Protein AF-A0A938WSG6-F1 (afdb_monomer_lite)

pLDDT: mean 73.63, std 8.55, range [36.25, 84.94]

Secondary structure (DSSP, 8-state):
------HHHHHHHHHHHHHHHHHHHHHHHHHHHHHHHHHHHHHHHHHHHHHHHHHH-TTSHHHHHHHHHHHHHHHHHHHHHHHHHHHHHTTT--

Structure (mmCIF, N/CA/C/O backbone):
data_AF-A0A938WSG6-F1
#
_entry.id   AF-A0A938WSG6-F1
#
loop_
_atom_site.group_PDB
_atom_site.id
_atom_site.type_symbol
_atom_site.label_atom_id
_atom_site.label_alt_id
_atom_site.label_comp_id
_atom_site.label_asym_id
_atom_site.label_entity_id
_atom_site.label_seq_id
_atom_site.pdbx_PDB_ins_code
_atom_site.Cartn_x
_atom_site.Cartn_y
_atom_site.Cartn_z
_atom_site.occupancy
_atom_site.B_iso_or_equiv
_atom_site.auth_seq_id
_atom_site.auth_comp_id
_atom_site.auth_asym_id
_atom_site.auth_atom_id
_atom_site.pdbx_PDB_model_num
ATOM 1 N N . MET A 1 1 ? -18.277 -4.551 49.630 1.00 39.88 1 MET A N 1
ATOM 2 C CA . MET A 1 1 ? -18.383 -3.140 49.198 1.00 39.88 1 MET A CA 1
ATOM 3 C C . MET A 1 1 ? -19.417 -3.072 48.076 1.00 39.88 1 MET A C 1
ATOM 5 O O . MET A 1 1 ? -19.144 -3.531 46.976 1.00 39.88 1 MET A O 1
ATOM 9 N N . LYS A 1 2 ? -20.657 -2.673 48.388 1.00 36.25 2 LYS A N 1
ATOM 10 C CA . LYS A 1 2 ? -21.779 -2.658 47.434 1.00 36.25 2 LYS A CA 1
ATOM 11 C C . LYS A 1 2 ? -21.657 -1.365 46.627 1.00 36.25 2 LYS A C 1
ATOM 13 O O . LYS A 1 2 ? -21.728 -0.290 47.213 1.00 36.25 2 LYS A O 1
ATOM 18 N N . VAL A 1 3 ? -21.414 -1.462 45.322 1.00 53.81 3 VAL A N 1
ATOM 19 C CA . VAL A 1 3 ? -21.395 -0.302 44.423 1.00 53.81 3 VAL A CA 1
ATOM 20 C C . VAL A 1 3 ? -22.834 0.201 44.307 1.00 53.81 3 VAL A C 1
ATOM 22 O O . VAL A 1 3 ? -23.588 -0.222 43.436 1.00 53.81 3 VAL A O 1
ATOM 25 N N . VAL A 1 4 ? -23.247 1.053 45.245 1.00 52.25 4 VAL A N 1
ATOM 26 C CA . VAL A 1 4 ? -24.487 1.827 45.146 1.00 52.25 4 VAL A CA 1
ATOM 27 C C . VAL A 1 4 ? -24.185 2.993 44.210 1.00 52.25 4 VAL A C 1
ATOM 29 O O . VAL A 1 4 ? -23.984 4.120 44.642 1.00 52.25 4 VAL A O 1
ATOM 32 N N . THR A 1 5 ? -24.074 2.700 42.914 1.00 61.09 5 THR A N 1
ATOM 33 C CA . THR A 1 5 ? -24.155 3.752 41.897 1.00 61.09 5 THR A CA 1
ATOM 34 C C . THR A 1 5 ? -25.622 4.137 41.806 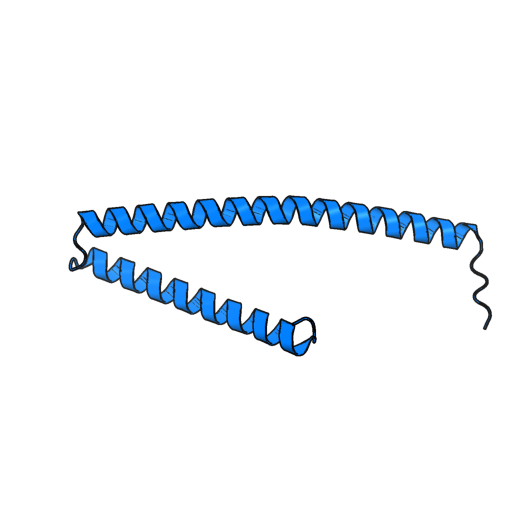1.00 61.09 5 THR A C 1
ATOM 36 O O . THR A 1 5 ? -26.501 3.293 41.607 1.00 61.09 5 THR A O 1
ATOM 39 N N . THR A 1 6 ? -25.922 5.406 42.053 1.00 72.25 6 THR A N 1
ATOM 40 C CA . THR A 1 6 ? -27.288 5.917 41.903 1.00 72.25 6 THR A CA 1
ATOM 41 C C . THR A 1 6 ? -27.739 5.691 40.456 1.00 72.25 6 THR A C 1
ATOM 43 O O . THR A 1 6 ? -26.933 5.800 39.532 1.00 72.25 6 THR A O 1
ATOM 46 N N . LYS A 1 7 ? -29.021 5.362 40.218 1.00 68.19 7 LYS A N 1
ATOM 47 C CA . LYS A 1 7 ? -29.550 5.097 38.857 1.00 68.19 7 LYS A CA 1
ATOM 48 C C . LYS A 1 7 ? -29.145 6.182 37.842 1.00 68.19 7 LYS A C 1
ATOM 50 O O . LYS A 1 7 ? -28.834 5.862 36.701 1.00 68.19 7 LYS A O 1
ATOM 55 N N . ALA A 1 8 ? -29.075 7.437 38.290 1.00 69.81 8 ALA A N 1
ATOM 56 C CA . ALA A 1 8 ? -28.641 8.584 37.495 1.00 69.81 8 ALA A CA 1
ATOM 57 C C . ALA A 1 8 ? -27.178 8.492 37.010 1.00 69.81 8 ALA A C 1
ATOM 59 O O . ALA A 1 8 ? -26.862 8.902 35.895 1.00 69.81 8 ALA A O 1
ATOM 60 N N . GLU A 1 9 ? -26.279 7.938 37.821 1.00 66.06 9 GLU A N 1
ATOM 61 C CA . GLU A 1 9 ? -24.849 7.796 37.522 1.00 66.06 9 GLU A CA 1
ATOM 62 C C . GLU A 1 9 ? -24.590 6.664 36.512 1.00 66.06 9 GLU A C 1
ATOM 64 O O . GLU A 1 9 ? -23.759 6.786 35.601 1.00 66.06 9 GLU A O 1
ATOM 69 N N . LEU A 1 10 ? -25.391 5.597 36.609 1.00 74.31 10 LEU A N 1
ATOM 70 C CA . LEU A 1 10 ? -25.406 4.498 35.647 1.00 74.31 10 LEU A CA 1
ATOM 71 C C . LEU A 1 10 ? -25.909 4.970 34.272 1.00 74.31 10 LEU A C 1
ATOM 73 O O . LEU A 1 10 ? -25.308 4.662 33.243 1.00 74.31 10 LEU A O 1
ATOM 77 N N . GLU A 1 11 ? -26.972 5.777 34.254 1.00 74.69 11 GLU A N 1
ATOM 78 C CA . GLU A 1 11 ? -27.563 6.324 33.028 1.00 74.69 11 GLU A CA 1
ATOM 79 C C . GLU A 1 11 ? -26.612 7.299 32.312 1.00 74.69 11 GLU A C 1
ATOM 81 O O . GLU A 1 11 ? -26.478 7.276 31.084 1.00 74.69 11 GLU A O 1
ATOM 86 N N . LYS A 1 12 ? -25.880 8.117 33.082 1.00 76.56 12 LYS A N 1
ATOM 87 C CA . LYS A 1 12 ? -24.853 9.030 32.558 1.00 76.56 12 LYS A CA 1
ATOM 88 C C . LYS A 1 12 ? -23.700 8.258 31.909 1.00 76.56 12 LYS A C 1
ATOM 90 O O . LYS A 1 12 ? -23.283 8.598 30.801 1.00 76.56 12 LYS A O 1
ATOM 95 N N . SER A 1 13 ? -23.244 7.181 32.553 1.00 68.31 13 SER A N 1
ATOM 96 C CA . SER A 1 13 ? -22.177 6.307 32.045 1.00 68.31 13 SER A CA 1
ATOM 97 C C . SER A 1 13 ? -22.595 5.533 30.789 1.00 68.31 13 SER A C 1
ATOM 99 O O . SER A 1 13 ? -21.797 5.387 29.859 1.00 68.31 13 SER A O 1
ATOM 101 N N . LEU A 1 14 ? -23.852 5.079 30.720 1.00 73.75 14 LEU A N 1
ATOM 102 C CA . LEU A 1 14 ? -24.415 4.426 29.534 1.00 73.75 14 LEU A CA 1
ATOM 103 C C . LEU A 1 14 ? -24.476 5.384 28.341 1.00 73.75 14 LEU A C 1
ATOM 105 O O . LEU A 1 14 ? -23.924 5.055 27.293 1.00 73.75 14 LEU A O 1
ATOM 109 N N . LYS A 1 15 ? -25.013 6.600 28.516 1.00 73.62 15 LYS A N 1
ATOM 110 C CA . LYS A 1 15 ? -25.038 7.633 27.458 1.00 73.62 15 LYS A CA 1
ATOM 111 C C . LYS A 1 15 ? -23.633 8.007 26.972 1.00 73.62 15 LYS A C 1
ATOM 113 O O . LYS A 1 15 ? -23.427 8.265 25.786 1.00 73.62 15 LYS A O 1
ATOM 118 N N . GLN A 1 16 ? -22.646 8.025 27.869 1.00 70.88 16 GLN A N 1
ATOM 119 C CA . GLN A 1 16 ? -21.252 8.310 27.519 1.00 70.88 16 GLN A CA 1
ATOM 120 C C . GLN A 1 16 ? -20.606 7.154 26.733 1.00 70.88 16 GLN A C 1
ATOM 122 O O . GLN A 1 16 ? -19.896 7.398 25.751 1.00 70.88 16 GLN A O 1
ATOM 127 N N . LYS A 1 17 ? -20.902 5.898 27.097 1.00 67.75 17 LYS A N 1
ATOM 128 C CA . LYS A 1 17 ? -20.515 4.710 26.318 1.00 67.75 17 LYS A CA 1
ATOM 129 C C . LYS A 1 17 ? -21.172 4.684 24.941 1.00 67.75 17 LYS A C 1
ATOM 131 O O . LYS A 1 17 ? -20.488 4.400 23.965 1.00 67.75 17 LYS A O 1
ATOM 136 N N . GLU A 1 18 ? -22.452 5.014 24.847 1.00 66.62 18 GLU A N 1
ATOM 137 C CA . GLU A 1 18 ? -23.196 5.041 23.585 1.00 66.62 18 GLU A CA 1
ATOM 138 C C . GLU A 1 18 ? -22.602 6.065 22.612 1.00 66.62 18 GLU A C 1
ATOM 140 O O . GLU A 1 18 ? -22.257 5.726 21.479 1.00 66.62 18 GLU A O 1
ATOM 145 N N . LYS A 1 19 ? -22.339 7.291 23.090 1.00 67.75 19 LYS A N 1
ATOM 146 C CA . LYS A 1 19 ? -21.620 8.312 22.313 1.00 67.75 19 LYS A CA 1
ATOM 147 C C . LYS A 1 19 ? -20.231 7.834 21.887 1.00 67.75 19 LYS A C 1
ATOM 149 O O . LYS A 1 19 ? -19.840 8.050 20.745 1.00 67.75 19 LYS A O 1
ATOM 154 N N . SER A 1 20 ? -19.497 7.149 22.767 1.00 66.38 20 SER A N 1
ATOM 155 C CA . SER A 1 20 ? -18.185 6.572 22.439 1.00 66.38 20 SER A CA 1
ATOM 156 C C . SER A 1 20 ? -18.269 5.517 21.329 1.00 66.38 20 SER A C 1
ATOM 158 O O . SER A 1 20 ? -17.438 5.516 20.421 1.00 66.38 20 SER A O 1
ATOM 160 N N . ILE A 1 21 ? -19.277 4.641 21.370 1.00 67.88 21 ILE A N 1
ATOM 161 C CA . ILE A 1 21 ? -19.500 3.594 20.363 1.00 67.88 21 ILE A CA 1
ATOM 162 C C . ILE A 1 21 ? -19.858 4.220 19.013 1.00 67.88 21 ILE A C 1
ATOM 164 O O . ILE A 1 21 ? -19.273 3.839 18.001 1.00 67.88 21 ILE A O 1
ATOM 168 N N . ILE A 1 22 ? -20.742 5.220 18.999 1.00 67.31 22 ILE A N 1
ATOM 169 C CA . ILE A 1 22 ? -21.133 5.931 17.775 1.00 67.31 22 ILE A CA 1
ATOM 170 C C . ILE A 1 22 ? -19.924 6.644 17.160 1.00 67.31 22 ILE A C 1
ATOM 172 O O . ILE A 1 22 ? -19.678 6.501 15.964 1.00 67.31 22 ILE A O 1
ATOM 176 N N . VAL A 1 23 ? -19.119 7.344 17.968 1.00 66.69 23 VAL A N 1
ATOM 177 C CA . VAL A 1 23 ? -17.903 8.028 17.492 1.00 66.69 23 VAL A CA 1
ATOM 178 C C . VAL A 1 23 ? -16.884 7.028 16.945 1.00 66.69 23 VAL A C 1
ATOM 180 O O . VAL A 1 23 ? -16.336 7.257 15.869 1.00 66.69 23 VAL A O 1
ATOM 183 N N . LYS A 1 24 ? -16.663 5.892 17.622 1.00 68.94 24 LYS A N 1
ATOM 184 C CA . LYS A 1 24 ? -15.787 4.816 17.122 1.00 68.94 24 LYS A CA 1
ATOM 185 C C . LYS A 1 24 ? -16.308 4.207 15.819 1.00 68.94 24 LYS A C 1
ATOM 187 O O . LYS A 1 24 ? -15.510 3.950 14.921 1.00 68.94 24 LYS A O 1
ATOM 192 N N . GLY A 1 25 ? -17.621 4.014 15.697 1.00 70.44 25 GLY A N 1
ATOM 193 C CA . GLY A 1 25 ? -18.268 3.534 14.475 1.00 70.44 25 GLY A CA 1
ATOM 194 C C . GLY A 1 25 ? -18.089 4.506 13.308 1.00 70.44 25 GLY A C 1
ATOM 195 O O . GLY A 1 25 ? -17.668 4.100 12.226 1.00 70.44 25 GLY A O 1
ATOM 196 N N . TYR A 1 26 ? -18.308 5.802 13.543 1.00 72.38 26 TYR A N 1
ATOM 197 C CA . TYR A 1 26 ? -18.098 6.849 12.540 1.00 72.38 26 TYR A CA 1
ATOM 198 C C . TYR A 1 26 ? -16.626 6.951 12.120 1.00 72.38 26 TYR A C 1
ATOM 200 O O . TYR A 1 26 ? -16.323 7.019 10.926 1.00 72.38 26 TYR A O 1
ATOM 208 N N . LEU A 1 27 ? -15.701 6.877 13.087 1.00 70.50 27 LEU A N 1
ATOM 209 C CA . LEU A 1 27 ? -14.267 6.824 12.808 1.00 70.50 27 LEU A CA 1
ATOM 210 C C . LEU A 1 27 ? -13.915 5.616 11.941 1.00 70.50 27 LEU A C 1
ATOM 212 O O . LEU A 1 27 ? -13.184 5.770 10.971 1.00 70.50 27 LEU A O 1
ATOM 216 N N . ALA A 1 28 ? -14.450 4.431 12.242 1.00 72.56 28 ALA A N 1
ATOM 217 C CA . ALA A 1 28 ? -14.178 3.223 11.467 1.00 72.56 28 ALA A CA 1
ATOM 218 C C . ALA A 1 28 ? -14.655 3.348 10.009 1.00 72.56 28 ALA A C 1
ATOM 220 O O . ALA A 1 28 ? -13.943 2.932 9.093 1.00 72.56 28 ALA A O 1
ATOM 221 N N . VAL A 1 29 ? -15.817 3.969 9.774 1.00 79.50 29 VAL A N 1
ATOM 222 C CA . VAL A 1 29 ? -16.341 4.224 8.420 1.00 79.50 29 VAL A CA 1
ATOM 223 C C . VAL A 1 29 ? -15.444 5.200 7.654 1.00 79.50 29 VAL A C 1
ATOM 225 O O . VAL A 1 29 ? -15.078 4.928 6.507 1.00 79.50 29 VAL A O 1
ATOM 228 N N . ILE A 1 30 ? -15.041 6.304 8.288 1.00 76.62 30 ILE A N 1
ATOM 229 C CA . ILE A 1 30 ? -14.140 7.296 7.683 1.00 76.62 30 ILE A CA 1
ATOM 230 C C . ILE A 1 30 ? -12.775 6.665 7.389 1.00 76.62 30 ILE A C 1
A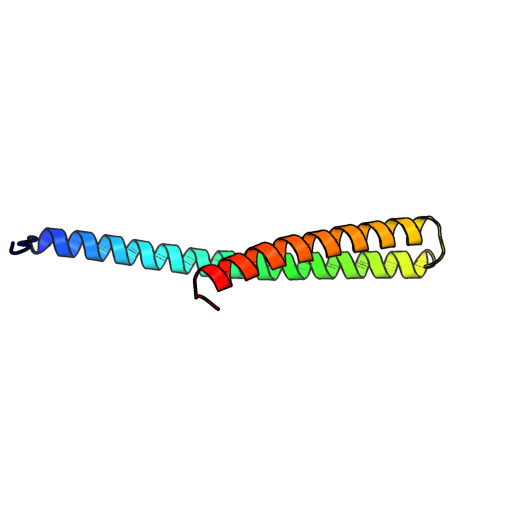TOM 232 O O . ILE A 1 30 ? -12.263 6.786 6.277 1.00 76.62 30 ILE A O 1
ATOM 236 N N . MET A 1 31 ? -12.216 5.929 8.348 1.00 71.75 31 MET A N 1
ATOM 237 C CA . MET A 1 31 ? -10.913 5.278 8.226 1.00 71.75 31 MET A CA 1
ATOM 238 C C . MET A 1 31 ? -10.926 4.228 7.109 1.00 71.75 31 MET A C 1
ATOM 240 O O . MET A 1 31 ? -10.011 4.196 6.290 1.00 71.75 31 MET A O 1
ATOM 244 N N . LYS A 1 32 ? -12.010 3.450 6.974 1.00 75.81 32 LYS A N 1
ATOM 245 C CA . LYS A 1 32 ? -12.201 2.512 5.856 1.00 75.81 32 LYS A CA 1
ATOM 246 C C . LYS A 1 32 ? -12.247 3.226 4.502 1.00 75.81 32 LYS A C 1
ATOM 248 O O . LYS A 1 32 ? -11.648 2.738 3.542 1.00 75.81 32 LYS A O 1
ATOM 253 N N . LYS A 1 33 ? -12.926 4.376 4.411 1.00 79.44 33 LYS A N 1
ATOM 254 C CA . LYS A 1 33 ? -12.984 5.179 3.178 1.00 79.44 33 LYS A CA 1
ATOM 255 C C . LYS A 1 33 ? -11.604 5.727 2.809 1.00 79.44 33 LYS A C 1
ATOM 257 O O . LYS A 1 33 ? -11.191 5.577 1.664 1.00 79.44 33 LYS A O 1
ATOM 262 N N . ILE A 1 34 ? -10.878 6.286 3.777 1.00 75.62 34 ILE A N 1
ATOM 263 C CA . ILE A 1 34 ? -9.524 6.824 3.577 1.00 75.62 34 ILE A CA 1
ATOM 264 C C . ILE A 1 34 ? -8.559 5.720 3.137 1.00 75.62 34 ILE A C 1
ATOM 266 O O . ILE A 1 34 ? -7.839 5.908 2.161 1.00 75.62 34 ILE A O 1
ATOM 270 N N . ILE A 1 35 ? -8.588 4.553 3.789 1.00 78.12 35 ILE A N 1
ATOM 271 C CA . ILE A 1 35 ? -7.747 3.405 3.419 1.00 78.12 35 ILE A CA 1
ATOM 272 C C . ILE A 1 35 ? -8.051 2.957 1.986 1.00 78.12 35 ILE A C 1
ATOM 274 O O . ILE A 1 35 ? -7.130 2.804 1.188 1.00 78.12 35 ILE A O 1
ATOM 278 N N . LYS A 1 36 ? -9.333 2.801 1.623 1.00 75.06 36 LYS A N 1
ATOM 279 C CA . LYS A 1 36 ? -9.719 2.388 0.265 1.00 75.06 36 LYS A CA 1
ATOM 280 C C . LYS A 1 36 ? -9.226 3.385 -0.790 1.00 75.06 36 LYS A C 1
ATOM 282 O O . LYS A 1 36 ? -8.654 2.968 -1.792 1.00 75.06 36 LYS A O 1
ATOM 287 N N . THR A 1 37 ? -9.407 4.683 -0.555 1.00 78.12 37 THR A N 1
ATOM 288 C CA . THR A 1 37 ? -8.934 5.733 -1.468 1.00 78.12 37 THR A CA 1
ATOM 289 C C . THR A 1 37 ? -7.408 5.760 -1.559 1.00 78.12 37 THR A C 1
ATOM 291 O O . THR A 1 37 ? -6.867 5.843 -2.657 1.00 78.12 37 THR A O 1
ATOM 294 N N . SER A 1 38 ? -6.709 5.631 -0.429 1.00 74.25 38 SER A N 1
ATOM 295 C CA . SER A 1 38 ? -5.243 5.592 -0.380 1.00 74.25 38 SER A CA 1
ATOM 296 C C . SER A 1 38 ? -4.672 4.403 -1.158 1.00 74.25 38 SER A C 1
ATOM 298 O O . SER A 1 38 ? -3.725 4.584 -1.920 1.00 74.25 38 SER A O 1
ATOM 300 N N . ILE A 1 39 ? -5.286 3.217 -1.050 1.00 76.12 39 ILE A N 1
ATOM 301 C CA . ILE A 1 39 ? -4.890 2.036 -1.832 1.00 76.12 39 ILE A CA 1
ATOM 302 C C . ILE A 1 39 ? -5.077 2.293 -3.329 1.00 76.12 39 ILE A C 1
ATOM 304 O O . ILE A 1 39 ? -4.162 2.025 -4.101 1.00 76.12 39 ILE A O 1
ATOM 308 N N . ILE A 1 40 ? -6.222 2.846 -3.745 1.00 79.06 40 ILE A N 1
ATOM 309 C CA . ILE A 1 40 ? -6.496 3.132 -5.163 1.00 79.06 40 ILE A CA 1
ATOM 310 C C . ILE A 1 40 ? -5.467 4.116 -5.733 1.00 79.06 40 ILE A C 1
ATOM 312 O O . ILE A 1 40 ? -4.916 3.866 -6.802 1.00 79.06 40 ILE A O 1
ATOM 316 N N . ILE A 1 41 ? -5.173 5.201 -5.010 1.00 78.00 41 ILE A N 1
ATOM 317 C CA . ILE A 1 41 ? -4.175 6.197 -5.429 1.00 78.00 41 ILE A CA 1
ATOM 318 C C . ILE A 1 41 ? -2.786 5.559 -5.523 1.00 78.00 41 ILE A C 1
ATOM 320 O O . ILE A 1 41 ? -2.089 5.762 -6.514 1.00 78.00 41 ILE A O 1
ATOM 324 N N . SER A 1 42 ? -2.400 4.761 -4.525 1.00 78.69 42 SER A N 1
ATOM 325 C CA . SER A 1 42 ? -1.105 4.076 -4.501 1.00 78.69 42 SER A CA 1
ATOM 326 C C . SER A 1 42 ? -0.944 3.120 -5.689 1.00 78.69 42 SER A C 1
ATOM 328 O O . SER A 1 42 ? 0.054 3.180 -6.406 1.00 78.69 42 SER A O 1
ATOM 330 N N . VAL A 1 43 ? -1.962 2.299 -5.968 1.00 75.50 43 VAL A N 1
ATOM 331 C CA . VAL A 1 43 ? -1.963 1.375 -7.114 1.00 75.50 43 VAL A CA 1
ATOM 332 C C . VAL A 1 43 ? -1.894 2.138 -8.435 1.00 75.50 43 VAL A C 1
ATOM 334 O O . VAL A 1 43 ? -1.083 1.791 -9.290 1.00 75.50 43 VAL A O 1
ATOM 337 N N . ALA A 1 44 ? -2.685 3.203 -8.599 1.00 80.25 44 ALA A N 1
ATOM 338 C CA . ALA A 1 44 ? -2.647 4.027 -9.804 1.00 80.25 44 ALA A CA 1
ATOM 339 C C . ALA A 1 44 ? -1.251 4.629 -10.037 1.00 80.25 44 ALA A C 1
ATOM 341 O O . ALA A 1 44 ? -0.741 4.593 -11.155 1.00 80.25 44 ALA A O 1
ATOM 342 N N . PHE A 1 45 ? -0.600 5.112 -8.977 1.00 81.38 45 PHE A N 1
ATOM 343 C CA . PHE A 1 45 ? 0.744 5.682 -9.056 1.00 81.38 45 PHE A CA 1
ATOM 344 C C . PHE A 1 45 ? 1.790 4.643 -9.485 1.00 81.38 45 PHE A C 1
ATOM 346 O O . PHE A 1 45 ? 2.608 4.907 -10.365 1.00 81.38 45 PHE A O 1
ATOM 353 N N . VAL A 1 46 ? 1.723 3.431 -8.924 1.00 82.00 46 VAL A N 1
ATOM 354 C CA . VAL A 1 46 ? 2.607 2.317 -9.299 1.00 82.00 46 VAL A CA 1
ATOM 355 C C . VAL A 1 46 ? 2.422 1.928 -10.768 1.00 82.00 46 VAL A C 1
ATOM 357 O O . VAL A 1 46 ? 3.412 1.733 -11.473 1.00 82.00 46 VAL A O 1
ATOM 360 N N . VAL A 1 47 ? 1.179 1.868 -11.256 1.00 82.31 47 VAL A N 1
ATOM 361 C CA . VAL A 1 47 ? 0.878 1.559 -12.666 1.00 82.31 47 VAL A CA 1
ATOM 362 C C . VAL A 1 47 ? 1.449 2.624 -13.605 1.00 82.31 47 VAL A C 1
ATOM 364 O O . VAL A 1 47 ? 2.060 2.277 -14.618 1.00 82.31 47 VAL A O 1
ATOM 367 N N . VAL A 1 48 ? 1.316 3.909 -13.264 1.00 83.69 48 VAL A N 1
ATOM 368 C CA . VAL A 1 48 ? 1.890 5.011 -14.059 1.00 83.69 48 VAL A CA 1
ATOM 369 C C . VAL A 1 48 ? 3.413 4.903 -14.124 1.00 83.69 48 VAL A C 1
ATOM 371 O O . VAL A 1 48 ? 3.986 5.003 -15.208 1.00 83.69 48 VAL A O 1
ATOM 374 N N . ILE A 1 49 ? 4.069 4.630 -12.993 1.00 79.81 49 ILE A N 1
ATOM 375 C CA . ILE A 1 49 ? 5.526 4.458 -12.939 1.00 79.81 49 ILE A CA 1
ATOM 376 C C . ILE A 1 49 ? 5.974 3.261 -13.785 1.00 79.81 49 ILE A C 1
ATOM 378 O O . ILE A 1 49 ? 6.903 3.391 -14.578 1.00 79.81 49 ILE A O 1
ATOM 382 N N . LEU A 1 50 ? 5.307 2.110 -13.660 1.00 78.38 50 LEU A N 1
ATOM 383 C CA . LEU A 1 50 ? 5.601 0.919 -14.466 1.00 78.38 50 LEU A CA 1
ATOM 384 C C . LEU A 1 50 ? 5.451 1.194 -15.963 1.00 78.38 50 LEU A C 1
ATOM 386 O O . LEU A 1 50 ? 6.305 0.792 -16.749 1.00 78.38 50 LEU A O 1
ATOM 390 N N . THR A 1 51 ? 4.404 1.925 -16.340 1.00 80.12 51 THR A N 1
ATOM 391 C CA . THR A 1 51 ? 4.157 2.325 -17.729 1.00 80.12 51 THR A CA 1
ATOM 392 C C . THR A 1 51 ? 5.271 3.245 -18.235 1.00 80.12 51 THR A C 1
ATOM 394 O O . THR A 1 51 ? 5.812 3.019 -19.314 1.00 80.12 51 THR A O 1
ATOM 39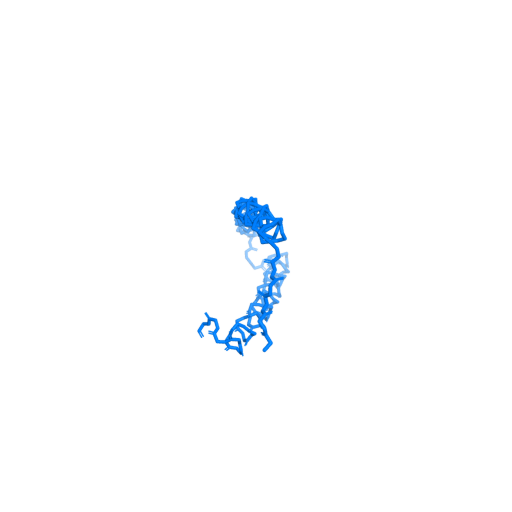7 N N . ALA A 1 52 ? 5.689 4.232 -17.439 1.00 76.88 52 ALA A N 1
ATOM 398 C CA . ALA A 1 52 ? 6.796 5.121 -17.789 1.00 76.88 52 ALA A CA 1
ATOM 399 C C . ALA A 1 52 ? 8.131 4.367 -17.942 1.00 76.88 52 ALA A C 1
ATOM 401 O O . ALA A 1 52 ? 8.852 4.595 -18.91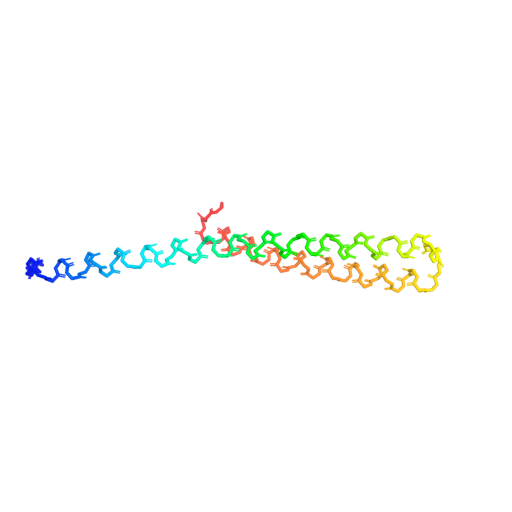2 1.00 76.88 52 ALA A O 1
ATOM 402 N N . ILE A 1 53 ? 8.438 3.427 -17.038 1.00 76.31 53 ILE A N 1
ATOM 403 C CA . ILE A 1 53 ? 9.640 2.578 -17.133 1.00 76.31 53 ILE A CA 1
ATOM 404 C C . ILE A 1 53 ? 9.589 1.700 -18.390 1.00 76.31 53 ILE A C 1
ATOM 406 O O . ILE A 1 53 ? 10.617 1.517 -19.043 1.00 76.31 53 ILE A O 1
ATOM 410 N N . PHE A 1 54 ? 8.416 1.164 -18.741 1.00 75.62 54 PHE A N 1
ATOM 411 C CA . PHE A 1 54 ? 8.242 0.355 -19.947 1.00 75.62 54 PHE A CA 1
ATOM 412 C C . PHE A 1 54 ? 8.604 1.148 -21.210 1.00 75.62 54 PHE A C 1
ATOM 414 O O . PHE A 1 54 ? 9.373 0.656 -22.033 1.00 75.62 54 PHE A O 1
ATOM 421 N N . PHE A 1 55 ? 8.139 2.398 -21.321 1.00 76.50 55 PHE A N 1
ATOM 422 C CA . PHE A 1 55 ? 8.478 3.274 -22.449 1.00 76.50 55 PHE A CA 1
ATOM 423 C C . PHE A 1 55 ? 9.932 3.774 -22.429 1.00 76.50 55 PHE A C 1
ATOM 425 O O . PHE A 1 55 ? 10.540 3.905 -23.487 1.00 76.50 55 PHE A O 1
ATOM 432 N N . MET A 1 56 ? 10.510 4.035 -21.251 1.00 75.06 56 MET A N 1
ATOM 433 C CA . MET A 1 56 ? 11.907 4.485 -21.113 1.00 75.06 56 MET A CA 1
ATOM 434 C C . MET A 1 56 ? 12.940 3.359 -21.278 1.00 75.06 56 MET A C 1
ATOM 436 O O . MET A 1 56 ? 14.138 3.624 -21.378 1.00 75.06 56 MET A O 1
ATOM 440 N N . GLY A 1 57 ? 12.495 2.104 -21.307 1.00 68.88 57 GLY A N 1
ATOM 441 C CA . GLY A 1 57 ? 13.362 0.938 -21.359 1.00 68.88 57 GLY A CA 1
ATOM 442 C C . GLY A 1 57 ? 13.870 0.547 -19.972 1.00 68.88 57 GLY A C 1
ATOM 443 O O . GLY A 1 57 ? 14.528 1.318 -19.268 1.00 68.88 57 GLY A O 1
ATOM 444 N N . TRP A 1 58 ? 13.607 -0.709 -19.607 1.00 68.62 58 TRP A N 1
ATOM 445 C CA . TRP A 1 58 ? 13.937 -1.298 -18.305 1.00 68.62 58 TRP A CA 1
ATOM 446 C C . TRP A 1 58 ? 15.434 -1.237 -17.954 1.00 68.62 58 TRP A C 1
ATOM 448 O O . TRP A 1 58 ? 15.794 -1.125 -16.783 1.00 68.62 58 TRP A O 1
ATOM 458 N N . SER A 1 59 ? 16.301 -1.275 -18.971 1.00 70.12 59 SER A N 1
ATOM 459 C CA . SER A 1 59 ? 17.764 -1.247 -18.828 1.00 70.12 59 SER A CA 1
ATOM 460 C C . SER A 1 59 ? 18.377 0.155 -18.897 1.00 70.12 59 SER A C 1
ATOM 462 O O . SER A 1 59 ? 19.599 0.286 -18.857 1.00 70.12 59 SER A O 1
ATOM 464 N N . SER A 1 60 ? 17.568 1.211 -19.018 1.00 77.31 60 SER A N 1
ATOM 465 C CA . SER A 1 60 ? 18.078 2.583 -18.965 1.00 77.31 60 SER A CA 1
ATOM 466 C C . SER A 1 60 ? 18.564 2.933 -17.551 1.00 77.31 60 SER A C 1
ATOM 468 O O . SER A 1 60 ? 18.062 2.407 -16.554 1.00 77.31 60 SER A O 1
ATOM 470 N N . ALA A 1 61 ? 19.516 3.866 -17.437 1.00 77.81 61 ALA A N 1
ATOM 471 C CA . ALA A 1 61 ? 19.991 4.361 -16.138 1.00 77.81 61 ALA A CA 1
ATOM 472 C C . ALA A 1 61 ? 18.840 4.899 -15.258 1.00 77.81 61 ALA A C 1
ATOM 474 O O . ALA A 1 61 ? 18.825 4.720 -14.037 1.00 77.81 61 ALA A O 1
ATOM 475 N N . ILE A 1 62 ? 17.832 5.503 -15.895 1.00 75.94 62 ILE A N 1
ATOM 476 C CA . ILE A 1 62 ? 16.615 6.004 -15.246 1.00 75.94 62 ILE A CA 1
ATOM 477 C C . ILE A 1 62 ? 15.753 4.832 -14.748 1.00 75.94 62 ILE A C 1
ATOM 479 O O . ILE A 1 62 ? 15.346 4.826 -13.586 1.00 75.94 62 ILE A O 1
ATOM 483 N N . GLY A 1 63 ? 15.543 3.799 -15.571 1.00 75.31 63 GLY A N 1
ATOM 484 C CA . GLY A 1 63 ? 14.816 2.584 -15.184 1.00 75.31 63 GLY A CA 1
ATOM 485 C C . GLY A 1 63 ? 15.449 1.862 -13.989 1.00 75.31 63 GLY A C 1
ATOM 486 O O . GLY A 1 63 ? 14.741 1.463 -13.060 1.00 75.31 63 GLY A O 1
ATOM 487 N N . PHE A 1 64 ? 16.783 1.777 -13.947 1.00 77.56 64 PHE A N 1
ATOM 488 C CA . PHE A 1 64 ? 17.513 1.196 -12.816 1.00 77.56 64 PHE A CA 1
ATOM 489 C C . PHE A 1 64 ? 17.306 1.990 -11.517 1.00 77.56 64 PHE A C 1
ATOM 491 O O . PHE A 1 64 ? 17.042 1.408 -10.463 1.00 77.56 64 PHE A O 1
ATOM 498 N N . THR A 1 65 ? 17.359 3.321 -11.601 1.00 80.62 65 THR A N 1
ATOM 499 C CA . THR A 1 65 ? 17.161 4.218 -10.450 1.00 80.62 65 THR A CA 1
ATOM 500 C C . THR A 1 65 ? 15.755 4.076 -9.868 1.00 80.62 65 THR A C 1
ATOM 502 O O . THR A 1 65 ? 15.590 3.925 -8.655 1.00 80.62 65 THR A O 1
ATOM 505 N N . ILE A 1 66 ? 14.732 4.044 -10.728 1.00 78.62 66 ILE A N 1
ATOM 506 C CA . ILE A 1 66 ? 13.343 3.880 -10.285 1.00 78.62 66 ILE A CA 1
ATOM 507 C C . ILE A 1 66 ? 13.128 2.483 -9.687 1.00 78.62 66 ILE A C 1
ATOM 509 O O . ILE A 1 66 ? 12.510 2.356 -8.630 1.00 78.62 66 ILE A O 1
ATOM 513 N N . ARG A 1 67 ? 13.687 1.430 -10.297 1.00 76.38 67 ARG A N 1
ATOM 514 C CA . ARG A 1 67 ? 13.630 0.064 -9.751 1.00 76.38 67 ARG A CA 1
ATOM 515 C C . ARG A 1 67 ? 14.217 -0.006 -8.344 1.00 76.38 67 ARG A C 1
ATOM 517 O O . ARG A 1 67 ? 13.623 -0.647 -7.473 1.00 76.38 67 ARG A O 1
ATOM 524 N N . PHE A 1 68 ? 15.366 0.630 -8.131 1.00 80.44 68 PHE A N 1
ATOM 525 C CA . PHE A 1 68 ? 16.029 0.663 -6.832 1.00 80.44 68 PHE A CA 1
ATOM 526 C C . PHE A 1 68 ? 15.181 1.400 -5.789 1.00 80.44 68 PHE A C 1
ATOM 528 O O . PHE A 1 68 ? 14.964 0.876 -4.696 1.00 80.44 68 PHE A O 1
ATOM 535 N N . ALA A 1 69 ? 14.602 2.548 -6.155 1.00 82.62 69 ALA A N 1
ATOM 536 C CA . ALA A 1 69 ? 13.677 3.281 -5.293 1.00 82.62 69 ALA A CA 1
ATOM 537 C C . ALA A 1 69 ? 12.450 2.434 -4.908 1.00 82.62 69 ALA A C 1
ATOM 539 O O . ALA A 1 69 ? 12.106 2.346 -3.729 1.00 82.62 69 ALA A O 1
ATOM 540 N N . VAL A 1 70 ? 11.834 1.741 -5.873 1.00 82.12 70 VAL A N 1
ATOM 541 C CA . VAL A 1 70 ? 10.699 0.839 -5.615 1.00 82.12 70 VAL A CA 1
ATOM 542 C C . VAL A 1 70 ? 11.098 -0.302 -4.672 1.00 82.12 70 VAL A C 1
ATOM 544 O O . VAL A 1 70 ? 10.350 -0.606 -3.745 1.00 82.12 70 VAL A O 1
ATOM 547 N N . HIS A 1 71 ? 12.281 -0.904 -4.847 1.00 81.00 71 HIS A N 1
ATOM 548 C CA . HIS A 1 71 ? 12.769 -1.968 -3.958 1.00 81.00 71 HIS A CA 1
ATOM 549 C C . HIS A 1 71 ? 12.998 -1.475 -2.526 1.00 81.00 71 HIS A C 1
ATOM 551 O O . HIS A 1 71 ? 12.594 -2.153 -1.579 1.00 81.00 71 HIS A O 1
ATOM 557 N N . ILE A 1 72 ? 13.603 -0.296 -2.351 1.00 84.94 72 ILE A N 1
ATOM 558 C CA . ILE A 1 72 ? 13.805 0.306 -1.025 1.00 84.94 72 ILE A CA 1
ATOM 559 C C . ILE A 1 72 ? 12.457 0.535 -0.340 1.00 84.94 72 ILE A C 1
ATOM 561 O O . ILE A 1 72 ? 12.264 0.104 0.798 1.00 84.94 72 ILE A O 1
ATOM 565 N N . VAL A 1 73 ? 11.510 1.165 -1.039 1.00 84.88 73 VAL A N 1
ATOM 566 C CA . VAL A 1 73 ? 10.181 1.470 -0.493 1.00 84.88 73 VAL A CA 1
ATOM 567 C C . VAL A 1 73 ? 9.426 0.187 -0.134 1.00 84.88 73 VAL A C 1
ATOM 569 O O . VAL A 1 73 ? 8.853 0.102 0.952 1.00 84.88 73 VAL A O 1
ATOM 572 N N . ALA A 1 74 ? 9.473 -0.834 -0.994 1.00 79.94 74 ALA A N 1
ATOM 573 C CA . ALA A 1 74 ? 8.857 -2.132 -0.722 1.00 79.94 74 ALA A CA 1
ATOM 574 C C . ALA A 1 74 ? 9.470 -2.809 0.516 1.00 79.94 74 ALA A C 1
ATOM 576 O O . ALA A 1 74 ? 8.744 -3.318 1.369 1.00 79.94 74 ALA A O 1
ATOM 577 N N . THR A 1 75 ? 10.796 -2.760 0.653 1.00 83.69 75 THR A N 1
ATOM 578 C CA . THR A 1 75 ? 11.508 -3.338 1.802 1.00 83.69 75 THR A CA 1
ATOM 579 C C . THR A 1 75 ? 11.140 -2.623 3.104 1.00 83.69 75 THR A C 1
ATOM 581 O O . THR A 1 75 ? 10.848 -3.272 4.108 1.00 83.69 75 THR A O 1
ATOM 584 N N . LEU A 1 76 ? 11.073 -1.289 3.088 1.00 82.12 76 LEU A N 1
ATOM 585 C CA . LEU A 1 76 ? 10.608 -0.481 4.221 1.00 82.12 76 LEU A CA 1
ATOM 586 C C . LEU A 1 76 ? 9.167 -0.820 4.619 1.00 82.12 76 LEU A C 1
ATOM 588 O O . LEU A 1 76 ? 8.884 -0.999 5.804 1.00 82.12 76 LEU A O 1
ATOM 592 N N . ALA A 1 77 ? 8.266 -0.955 3.644 1.00 79.06 77 ALA A N 1
ATOM 593 C CA . ALA A 1 77 ? 6.877 -1.321 3.902 1.00 79.06 77 ALA A CA 1
ATOM 594 C C . ALA A 1 77 ? 6.760 -2.707 4.558 1.00 79.06 77 ALA A C 1
ATOM 596 O O . ALA A 1 77 ? 6.001 -2.869 5.516 1.00 79.06 77 ALA A O 1
ATOM 597 N N . LEU A 1 78 ? 7.547 -3.685 4.097 1.00 78.31 78 LEU A N 1
ATOM 598 C CA . LEU A 1 78 ? 7.609 -5.015 4.706 1.00 78.31 78 LEU A CA 1
ATOM 599 C C . LEU A 1 78 ? 8.134 -4.957 6.144 1.00 78.31 78 LEU A C 1
ATOM 601 O O . LEU A 1 78 ? 7.516 -5.547 7.025 1.00 78.31 78 LEU A O 1
ATOM 605 N N . LEU A 1 79 ? 9.208 -4.209 6.413 1.00 84.12 79 LEU A N 1
ATOM 606 C CA . LEU A 1 79 ? 9.754 -4.058 7.769 1.00 84.12 79 LEU A CA 1
ATOM 607 C C . LEU A 1 79 ? 8.731 -3.451 8.739 1.00 84.12 79 LEU A C 1
ATOM 609 O O . LEU A 1 79 ? 8.529 -3.970 9.838 1.00 84.12 79 LEU A O 1
ATOM 613 N N . VAL A 1 80 ? 8.034 -2.391 8.321 1.00 80.94 80 VAL A N 1
ATOM 614 C CA . VAL A 1 80 ? 6.964 -1.777 9.125 1.00 80.94 80 VAL A CA 1
ATOM 615 C C . VAL A 1 80 ? 5.809 -2.759 9.338 1.00 80.94 80 VAL A C 1
ATOM 617 O 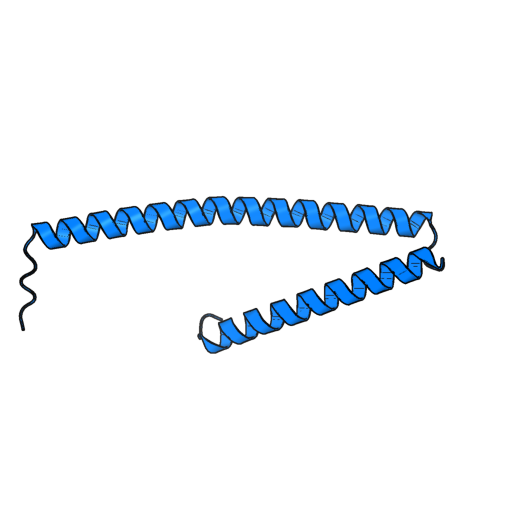O . VAL A 1 80 ? 5.312 -2.896 10.460 1.00 80.94 80 VAL A O 1
ATOM 620 N N . GLY A 1 81 ? 5.409 -3.483 8.289 1.00 77.06 81 GLY A N 1
ATOM 621 C CA . GLY A 1 81 ? 4.375 -4.514 8.364 1.00 77.06 81 GLY A CA 1
ATOM 622 C C . GLY A 1 81 ? 4.727 -5.626 9.354 1.00 77.06 81 GLY A C 1
ATOM 623 O O . GLY A 1 81 ? 3.909 -5.971 10.207 1.00 77.06 81 GLY A O 1
ATOM 624 N N . VAL A 1 82 ? 5.965 -6.123 9.316 1.00 78.88 82 VAL A N 1
ATOM 625 C CA . VAL A 1 82 ? 6.472 -7.154 10.235 1.00 78.88 82 VAL A CA 1
ATOM 626 C C . VAL A 1 82 ? 6.435 -6.676 11.686 1.00 78.88 82 VAL A C 1
ATOM 628 O O . VAL A 1 82 ? 6.024 -7.442 12.559 1.00 78.88 82 VAL A O 1
ATOM 631 N N . ILE A 1 83 ? 6.786 -5.415 11.968 1.00 79.81 83 ILE A N 1
ATOM 632 C CA . ILE A 1 83 ? 6.690 -4.846 13.325 1.00 79.81 83 ILE A CA 1
ATOM 633 C C . ILE A 1 83 ? 5.237 -4.859 13.817 1.00 79.81 83 ILE A C 1
ATOM 635 O O . ILE A 1 83 ? 4.972 -5.251 14.958 1.00 79.81 83 ILE A O 1
ATOM 639 N N . PHE A 1 84 ? 4.287 -4.461 12.968 1.00 76.56 84 PHE A N 1
ATOM 640 C CA . PHE A 1 84 ? 2.866 -4.464 13.320 1.00 76.56 84 PHE A CA 1
ATOM 641 C C . PHE A 1 84 ? 2.326 -5.878 13.553 1.00 76.56 84 PHE A C 1
ATOM 643 O O . PHE A 1 84 ? 1.661 -6.103 14.566 1.00 76.56 84 PHE A O 1
ATOM 650 N N . ILE A 1 85 ? 2.657 -6.829 12.676 1.00 74.56 85 ILE A N 1
ATOM 651 C CA . ILE A 1 85 ? 2.262 -8.241 12.804 1.00 74.56 85 ILE A CA 1
ATOM 652 C C . ILE A 1 85 ? 2.849 -8.847 14.084 1.00 74.56 85 ILE A C 1
ATOM 654 O O . ILE A 1 85 ? 2.118 -9.420 14.890 1.00 74.56 85 ILE A O 1
ATOM 658 N N . SER A 1 86 ? 4.141 -8.631 14.337 1.00 75.62 86 SER A N 1
ATOM 659 C CA . SER A 1 86 ? 4.820 -9.099 15.553 1.00 75.62 86 SER A CA 1
ATOM 660 C C . SER A 1 86 ? 4.171 -8.534 16.820 1.00 75.62 86 SER A C 1
ATOM 662 O O . SER A 1 86 ? 4.034 -9.226 17.830 1.00 75.62 86 SER A O 1
ATOM 664 N N . ARG A 1 87 ? 3.730 -7.269 16.781 1.00 71.25 87 ARG A N 1
ATOM 665 C CA . ARG A 1 87 ? 3.028 -6.622 17.898 1.00 71.25 87 ARG A CA 1
ATOM 666 C C . ARG A 1 87 ? 1.596 -7.139 18.072 1.00 71.25 87 ARG A C 1
ATOM 668 O O . ARG A 1 87 ? 1.122 -7.168 19.206 1.00 71.25 87 ARG A O 1
ATOM 675 N N . ALA A 1 88 ? 0.919 -7.533 16.994 1.00 70.19 88 ALA A N 1
ATOM 676 C CA . ALA A 1 88 ? -0.410 -8.145 17.038 1.00 70.19 88 ALA A CA 1
ATOM 677 C C . ALA A 1 88 ? -0.362 -9.569 17.620 1.00 70.19 88 ALA A C 1
ATOM 679 O O . ALA A 1 88 ? -1.127 -9.859 18.541 1.00 70.19 88 ALA A O 1
ATOM 680 N N . MET A 1 89 ? 0.601 -10.394 17.184 1.00 73.75 89 MET A N 1
ATOM 681 C CA . MET A 1 89 ? 0.865 -11.724 17.760 1.00 73.75 89 MET A CA 1
ATOM 682 C C . MET A 1 89 ? 1.206 -11.633 19.252 1.00 73.75 89 MET A C 1
ATOM 684 O O . MET A 1 89 ? 0.635 -12.348 20.068 1.00 73.75 89 MET A O 1
ATOM 688 N N . ARG A 1 90 ? 2.060 -10.678 19.654 1.00 70.94 90 ARG A N 1
ATOM 689 C CA . ARG A 1 90 ? 2.412 -10.471 21.074 1.00 70.94 90 ARG A CA 1
ATOM 690 C C . ARG A 1 90 ? 1.211 -10.072 21.949 1.00 70.94 90 ARG A C 1
ATOM 692 O O . ARG A 1 90 ? 1.271 -10.214 23.165 1.00 70.94 90 ARG A O 1
ATOM 699 N N . LYS A 1 91 ? 0.134 -9.554 21.351 1.00 72.94 91 LYS A N 1
ATOM 700 C CA . LYS A 1 91 ? -1.114 -9.193 22.041 1.00 72.94 91 LYS A CA 1
ATOM 701 C C . LYS A 1 91 ? -2.189 -10.288 21.976 1.00 72.94 91 LYS A C 1
ATOM 703 O O . LYS A 1 91 ? -3.276 -10.052 22.493 1.00 72.94 91 LYS A O 1
ATOM 708 N N . GLY A 1 92 ? -1.914 -11.438 21.351 1.00 57.44 92 GLY A N 1
ATOM 709 C CA . GLY A 1 92 ? -2.878 -12.536 21.196 1.00 57.44 92 GLY A CA 1
ATOM 710 C C . GLY A 1 92 ? -4.099 -12.176 20.344 1.00 57.44 92 GLY A C 1
ATOM 7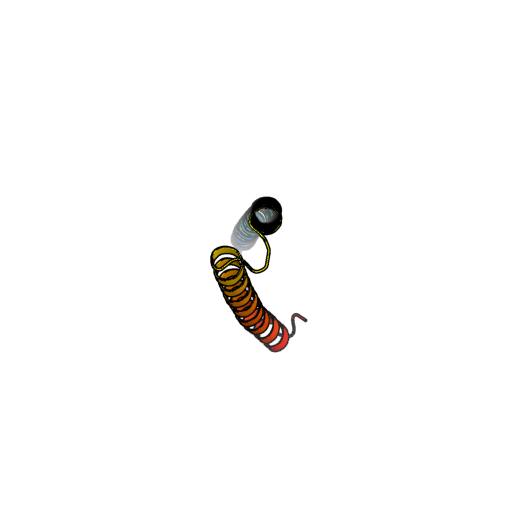11 O O . GLY A 1 92 ? -5.171 -12.735 20.540 1.00 57.44 92 GLY A O 1
ATOM 712 N N . ILE A 1 93 ? -3.963 -11.183 19.458 1.00 63.06 93 ILE A N 1
ATOM 713 C CA . ILE A 1 93 ? -5.048 -10.718 18.575 1.00 63.06 93 ILE A CA 1
ATOM 714 C C . ILE A 1 93 ? -5.088 -11.546 17.276 1.00 63.06 93 ILE A C 1
ATOM 716 O O . ILE A 1 93 ? -6.101 -11.536 16.579 1.00 63.06 93 ILE A O 1
ATOM 720 N N . LEU A 1 94 ? -3.989 -12.236 16.959 1.00 50.97 94 LEU A N 1
ATOM 721 C CA . LEU A 1 94 ? -3.795 -13.067 15.775 1.00 50.97 94 LEU A CA 1
ATOM 722 C C . LEU A 1 94 ? -3.359 -14.471 16.190 1.00 50.97 94 LEU A C 1
ATOM 724 O O . LEU A 1 94 ? -2.583 -14.542 17.172 1.00 50.97 94 LEU A O 1
#

Foldseek 3Di:
DDPPDDPVNVVVVVVVVVVVVVVVVVVVVVVVVVVVVVVVVVVVVVVVVVVVCVVVDCPDPVNVVVVVVVVVVVVVVVVVVVVVVVVCVVVVVD

Radius of gyration: 24.13 Å; chains: 1; bounding box: 50×22×72 Å

Sequence (94 aa):
MKVVTTKAELEKSLKQKEKSIIVKGYLAVIMKKIIKTSIIISVAFVVVILTAIFFMGWSSAIGFTIRFAVHIVATLALLVGVIFISRAMRKGIL

Organism: NCBI:txid1841864